Protein AF-K1SQ66-F1 (afdb_monomer_lite)

pLDDT: mean 78.45, std 10.79, range [49.34, 91.94]

Structure (mmCIF, N/CA/C/O backbone):
data_AF-K1SQ66-F1
#
_entry.id   AF-K1SQ66-F1
#
loop_
_atom_site.group_PDB
_atom_site.id
_atom_site.type_symbol
_atom_site.label_atom_id
_atom_site.label_alt_id
_atom_site.label_comp_id
_atom_site.label_asym_id
_atom_site.label_entity_id
_atom_site.label_seq_id
_atom_site.pdbx_PDB_ins_code
_atom_site.Cartn_x
_atom_site.Cartn_y
_atom_site.Cartn_z
_atom_site.occupancy
_atom_site.B_iso_or_equiv
_atom_site.auth_seq_id
_atom_site.auth_comp_id
_atom_site.auth_asym_id
_atom_site.auth_atom_id
_atom_site.pdbx_PDB_model_num
ATOM 1 N N . MET A 1 1 ? -2.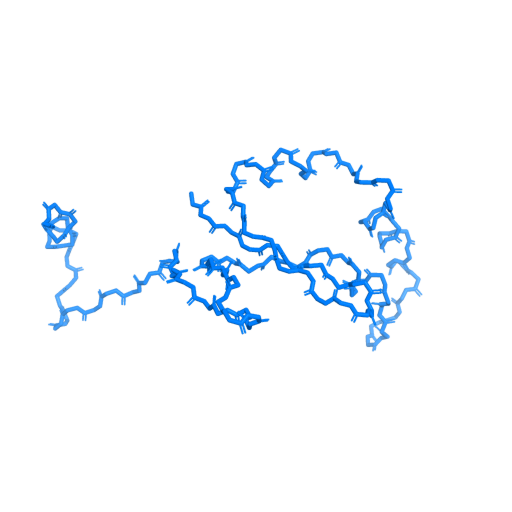032 6.589 12.355 1.00 80.00 1 MET A N 1
ATOM 2 C CA . MET A 1 1 ? -3.057 6.050 11.418 1.00 80.00 1 MET A CA 1
ATOM 3 C C . MET A 1 1 ? -2.627 4.675 10.912 1.00 80.00 1 MET A C 1
ATOM 5 O O . MET A 1 1 ? -1.429 4.460 10.740 1.00 80.00 1 MET A O 1
ATOM 9 N N . ARG A 1 2 ? -3.565 3.741 10.691 1.00 83.75 2 ARG A N 1
ATOM 10 C CA . ARG A 1 2 ? -3.271 2.442 10.056 1.00 83.75 2 ARG A CA 1
ATOM 11 C C . ARG A 1 2 ? -3.541 2.505 8.552 1.00 83.75 2 ARG A C 1
ATOM 13 O O . ARG A 1 2 ? -4.509 3.123 8.119 1.00 83.75 2 ARG A O 1
ATOM 20 N N . ILE A 1 3 ? -2.678 1.864 7.775 1.00 86.19 3 ILE A N 1
ATOM 21 C CA . ILE A 1 3 ? -2.768 1.750 6.319 1.00 86.19 3 ILE A CA 1
ATOM 22 C C . ILE A 1 3 ? -2.570 0.290 5.928 1.00 86.19 3 ILE A C 1
ATOM 24 O O . ILE A 1 3 ? -1.786 -0.420 6.563 1.00 86.19 3 ILE A O 1
ATOM 28 N N . THR A 1 4 ? -3.271 -0.170 4.896 1.00 87.75 4 THR A N 1
ATOM 29 C CA . THR A 1 4 ? -3.090 -1.530 4.388 1.00 87.75 4 THR A CA 1
ATOM 30 C C . THR A 1 4 ? -2.282 -1.505 3.106 1.00 87.75 4 THR A C 1
ATOM 32 O O . THR A 1 4 ? -2.649 -0.867 2.127 1.00 87.75 4 THR A O 1
ATOM 35 N N . GLN A 1 5 ? -1.167 -2.225 3.116 1.00 87.31 5 GLN A N 1
ATOM 36 C CA . GLN A 1 5 ? -0.377 -2.506 1.932 1.00 87.31 5 GLN A CA 1
ATOM 37 C C . GLN A 1 5 ? -0.866 -3.815 1.309 1.00 87.31 5 GLN A C 1
ATOM 39 O O . GLN A 1 5 ? -0.895 -4.848 1.980 1.00 87.31 5 GLN A O 1
ATOM 44 N N . ILE A 1 6 ? -1.211 -3.775 0.026 1.00 86.44 6 ILE A N 1
ATOM 45 C CA . ILE A 1 6 ? -1.487 -4.949 -0.798 1.00 86.44 6 ILE A CA 1
ATOM 46 C C . ILE A 1 6 ? -0.240 -5.257 -1.618 1.00 86.44 6 ILE A C 1
ATOM 48 O O . ILE A 1 6 ? 0.298 -4.379 -2.298 1.00 86.44 6 ILE A O 1
ATOM 52 N N . ARG A 1 7 ? 0.206 -6.507 -1.574 1.00 80.19 7 ARG A N 1
ATOM 53 C CA . ARG A 1 7 ? 1.217 -7.032 -2.493 1.00 80.19 7 ARG A CA 1
ATOM 54 C C . ARG A 1 7 ? 0.584 -8.127 -3.327 1.00 80.19 7 ARG A C 1
ATOM 56 O O . ARG A 1 7 ? -0.011 -9.042 -2.762 1.00 80.19 7 ARG A O 1
ATOM 63 N N . ASP A 1 8 ? 0.737 -8.001 -4.634 1.00 74.81 8 ASP A N 1
ATOM 64 C CA . ASP A 1 8 ? 0.298 -8.987 -5.609 1.00 74.81 8 ASP A CA 1
ATOM 65 C C . ASP A 1 8 ? 1.549 -9.607 -6.239 1.00 74.81 8 ASP A C 1
ATOM 67 O O . ASP A 1 8 ? 2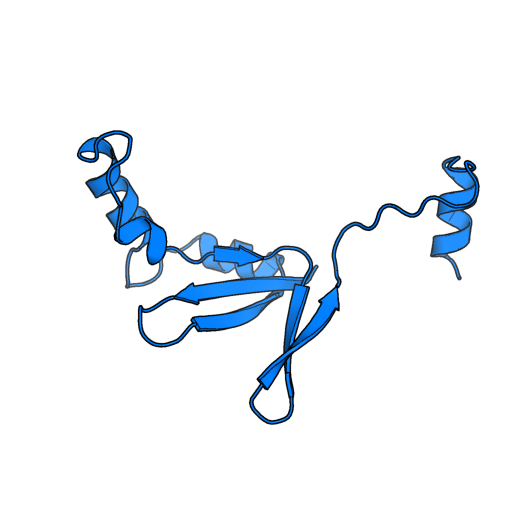.318 -8.931 -6.925 1.00 74.81 8 ASP A O 1
ATOM 71 N N . ASP A 1 9 ? 1.809 -10.873 -5.920 1.00 67.94 9 ASP A N 1
ATOM 72 C CA . ASP A 1 9 ? 2.901 -11.657 -6.507 1.00 67.94 9 ASP A CA 1
ATOM 73 C C . ASP A 1 9 ? 2.430 -12.509 -7.706 1.00 67.94 9 ASP A C 1
ATOM 75 O O . ASP A 1 9 ? 3.182 -13.343 -8.215 1.00 67.94 9 ASP A O 1
ATOM 79 N N . GLY A 1 10 ? 1.192 -12.297 -8.175 1.00 64.50 10 GLY A N 1
ATOM 80 C CA . GLY A 1 10 ? 0.558 -13.051 -9.254 1.00 64.50 10 GLY A CA 1
ATOM 81 C C . GLY A 1 10 ? -0.050 -14.389 -8.820 1.00 64.50 10 GLY A C 1
ATOM 82 O O . GLY A 1 10 ? -0.676 -15.057 -9.643 1.00 64.50 10 GLY A O 1
ATOM 83 N N . ARG A 1 11 ? 0.110 -14.803 -7.553 1.00 63.44 11 ARG A N 1
ATOM 84 C CA . ARG A 1 11 ? -0.475 -16.042 -7.002 1.00 63.44 11 ARG A CA 1
ATOM 85 C C . ARG A 1 11 ? -1.280 -15.809 -5.726 1.00 63.44 11 ARG A C 1
ATOM 87 O O . ARG A 1 11 ? -2.293 -16.474 -5.522 1.00 63.44 11 ARG A O 1
ATOM 94 N N . VAL A 1 12 ? -0.836 -14.899 -4.864 1.00 61.47 12 VAL A N 1
ATOM 95 C CA . VAL A 1 12 ? -1.422 -14.618 -3.553 1.00 61.47 12 VAL A CA 1
ATOM 96 C C . VAL A 1 12 ? -1.429 -13.113 -3.295 1.00 61.47 12 VAL A C 1
ATOM 98 O O . VAL A 1 12 ? -0.392 -12.468 -3.155 1.00 61.47 12 VAL A O 1
ATOM 101 N N . ASN A 1 13 ? -2.628 -12.559 -3.117 1.00 70.62 13 ASN A N 1
ATOM 102 C CA . ASN A 1 13 ? -2.784 -11.197 -2.619 1.00 70.62 13 ASN A CA 1
ATOM 103 C C . ASN A 1 13 ? -2.504 -11.161 -1.117 1.00 70.62 13 ASN A C 1
ATOM 105 O O . ASN A 1 13 ? -3.321 -11.592 -0.301 1.00 70.62 13 ASN A O 1
ATOM 109 N N . THR A 1 14 ? -1.339 -10.636 -0.744 1.00 78.00 14 THR A N 1
ATOM 110 C CA . THR A 1 14 ? -0.976 -10.455 0.661 1.00 78.00 14 THR A CA 1
ATOM 111 C C . THR A 1 14 ? -1.413 -9.071 1.122 1.00 78.00 14 THR A C 1
ATOM 113 O O . THR A 1 14 ? -0.923 -8.057 0.625 1.00 78.00 14 THR A O 1
ATOM 116 N N . LEU A 1 15 ? -2.318 -9.031 2.099 1.00 85.44 15 LEU A N 1
ATOM 117 C CA . LEU A 1 15 ? -2.752 -7.805 2.766 1.00 85.44 15 LEU A CA 1
ATOM 118 C C . LEU A 1 15 ? -2.000 -7.657 4.088 1.00 85.44 15 LEU A C 1
ATOM 120 O O . LEU A 1 15 ? -2.059 -8.538 4.947 1.00 85.44 15 LEU A O 1
ATOM 124 N N . ARG A 1 16 ? -1.299 -6.537 4.260 1.00 85.25 16 ARG A N 1
ATOM 125 C CA . ARG A 1 16 ? -0.563 -6.220 5.486 1.00 85.25 16 ARG A CA 1
ATOM 126 C C . ARG A 1 16 ? -0.986 -4.857 6.013 1.00 85.25 16 ARG A C 1
ATOM 128 O O . ARG A 1 16 ? -0.674 -3.837 5.404 1.00 85.25 16 ARG A O 1
ATOM 135 N N . THR A 1 17 ? -1.646 -4.835 7.166 1.00 87.19 17 THR A N 1
ATOM 136 C CA . THR A 1 17 ? -1.960 -3.589 7.874 1.00 87.19 17 THR A CA 1
ATOM 137 C C . THR A 1 17 ? -0.765 -3.148 8.720 1.00 87.19 17 THR A C 1
ATOM 139 O O . THR A 1 17 ? -0.198 -3.934 9.478 1.00 87.19 17 THR A O 1
ATOM 142 N N . LEU A 1 18 ? -0.360 -1.888 8.567 1.00 88.25 18 LEU A N 1
ATOM 143 C CA . LEU A 1 18 ? 0.802 -1.277 9.212 1.00 88.25 18 LEU A CA 1
ATOM 144 C C . LEU A 1 18 ? 0.440 0.107 9.754 1.00 88.25 18 LEU A C 1
ATOM 146 O O . LEU A 1 18 ? -0.528 0.728 9.314 1.00 88.25 18 LEU A O 1
ATOM 150 N N . LYS A 1 19 ? 1.250 0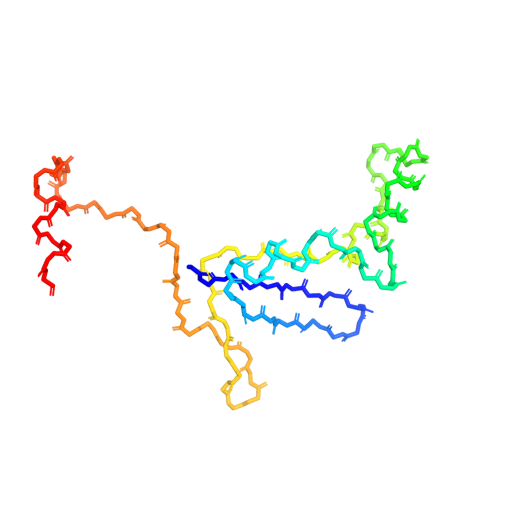.621 10.682 1.00 88.44 19 LYS A N 1
ATOM 151 C CA . LYS A 1 19 ? 1.232 2.051 11.008 1.00 88.44 19 LYS A CA 1
ATOM 152 C C . LYS A 1 19 ? 1.836 2.849 9.847 1.00 88.44 19 LYS A C 1
ATOM 154 O O . LYS A 1 19 ? 2.815 2.406 9.245 1.00 88.44 19 LYS A O 1
ATOM 159 N N . ILE A 1 20 ? 1.272 4.016 9.538 1.00 86.75 20 ILE A N 1
ATOM 160 C CA . ILE A 1 20 ? 1.743 4.856 8.425 1.00 86.75 20 ILE A CA 1
ATOM 161 C C . ILE A 1 20 ? 3.208 5.276 8.599 1.00 86.75 20 ILE A C 1
ATOM 163 O O . ILE A 1 20 ? 3.968 5.260 7.639 1.00 86.75 20 ILE A O 1
ATOM 167 N N . GLU A 1 21 ? 3.640 5.541 9.830 1.00 89.75 21 GLU A N 1
ATOM 168 C CA . GLU A 1 21 ? 5.012 5.942 10.145 1.00 89.75 21 GLU A CA 1
ATOM 169 C C . GLU A 1 21 ? 6.002 4.812 9.813 1.00 89.75 21 GLU A C 1
ATOM 171 O O . GLU A 1 21 ? 7.071 5.046 9.254 1.00 89.75 21 GLU A O 1
ATOM 176 N N . GLN A 1 22 ? 5.607 3.561 10.074 1.00 89.75 22 GLN A N 1
ATOM 177 C CA . GLN A 1 22 ? 6.402 2.384 9.715 1.00 89.75 22 GLN A CA 1
ATOM 178 C C . GLN A 1 22 ? 6.472 2.178 8.200 1.00 8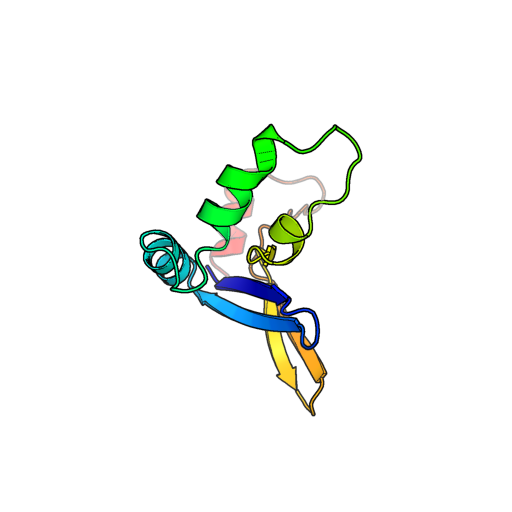9.75 22 GLN A C 1
ATOM 180 O O . GLN A 1 22 ? 7.507 1.748 7.694 1.00 89.75 22 GLN A O 1
ATOM 185 N N . LEU A 1 23 ? 5.384 2.464 7.478 1.00 88.38 23 LEU A N 1
ATOM 186 C CA . LEU A 1 23 ? 5.376 2.397 6.019 1.00 88.38 23 LEU A CA 1
ATOM 187 C C . LEU A 1 23 ? 6.333 3.436 5.425 1.00 88.38 23 LEU A C 1
ATOM 189 O O . LEU A 1 23 ? 7.129 3.086 4.561 1.00 88.38 23 LEU A O 1
ATOM 193 N N . VAL A 1 24 ? 6.286 4.680 5.908 1.00 89.44 24 VAL A N 1
ATOM 194 C CA . VAL A 1 24 ? 7.173 5.756 5.439 1.00 89.44 24 VAL A CA 1
ATOM 195 C C . VAL A 1 24 ? 8.638 5.380 5.642 1.00 89.44 24 VAL A C 1
ATOM 197 O O . VAL A 1 24 ? 9.436 5.551 4.725 1.00 89.44 24 VAL A O 1
ATOM 200 N N . GLU A 1 25 ? 8.992 4.800 6.791 1.00 91.94 25 GLU A N 1
ATOM 201 C CA . GLU A 1 25 ? 10.360 4.329 7.032 1.00 91.94 25 GLU A CA 1
ATOM 202 C C . GLU A 1 25 ? 10.765 3.212 6.059 1.00 91.94 25 GLU A C 1
ATOM 204 O O . GLU A 1 25 ? 11.843 3.255 5.472 1.00 91.94 25 GLU A O 1
ATOM 209 N N . GLN A 1 26 ? 9.875 2.243 5.815 1.00 86.56 26 GLN A N 1
ATOM 210 C CA . GLN A 1 26 ? 10.115 1.168 4.846 1.00 86.56 26 GLN A CA 1
ATOM 211 C C . GLN A 1 26 ? 10.233 1.676 3.406 1.00 86.56 26 GLN A C 1
ATOM 213 O O . GLN A 1 26 ? 10.916 1.048 2.607 1.00 86.56 26 GLN A O 1
ATOM 218 N N . MET A 1 27 ? 9.584 2.790 3.059 1.00 86.44 27 MET A N 1
ATOM 219 C CA . MET A 1 27 ? 9.652 3.380 1.720 1.00 86.44 27 MET A CA 1
ATOM 220 C C . MET A 1 27 ? 10.968 4.117 1.445 1.00 86.44 27 MET A C 1
ATOM 222 O O . MET A 1 27 ? 11.267 4.382 0.282 1.00 86.44 27 MET A O 1
ATOM 226 N N . LYS A 1 28 ? 11.767 4.436 2.473 1.00 89.25 28 LYS A N 1
ATOM 227 C CA . LYS A 1 28 ? 13.072 5.094 2.292 1.00 89.25 28 LYS A CA 1
ATOM 228 C C . LYS A 1 28 ? 14.104 4.192 1.624 1.00 89.25 28 LYS A C 1
ATOM 230 O O . LYS A 1 28 ? 15.002 4.691 0.955 1.00 89.25 28 LYS A O 1
ATOM 235 N N . VAL A 1 29 ? 13.994 2.882 1.832 1.00 87.50 29 VAL A N 1
ATOM 236 C CA . VAL A 1 29 ? 14.937 1.896 1.304 1.00 87.50 29 VAL A CA 1
ATOM 237 C C . VAL A 1 29 ? 14.189 0.943 0.399 1.00 87.50 29 VAL A C 1
ATOM 239 O O . VAL A 1 29 ? 13.191 0.337 0.784 1.00 87.50 29 VAL A O 1
ATOM 242 N N . GLU A 1 30 ? 14.685 0.784 -0.820 1.00 83.44 30 GLU A N 1
ATOM 243 C CA . GLU A 1 30 ? 14.065 -0.138 -1.750 1.00 83.44 30 GLU A CA 1
ATOM 244 C C . GLU A 1 30 ? 14.301 -1.593 -1.321 1.00 83.44 30 GLU A C 1
ATOM 246 O O . GLU A 1 30 ? 15.379 -1.987 -0.873 1.00 83.44 30 GLU A O 1
ATOM 251 N N . T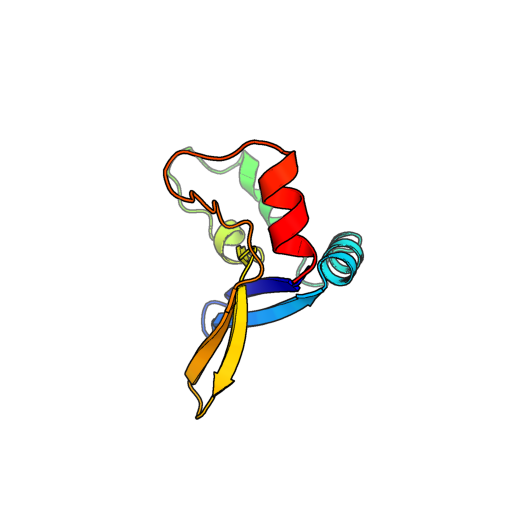HR A 1 31 ? 13.267 -2.421 -1.451 1.00 83.88 31 THR A N 1
ATOM 252 C CA . THR A 1 31 ? 13.398 -3.859 -1.198 1.00 83.88 31 THR A CA 1
ATOM 253 C C . THR A 1 31 ? 14.326 -4.511 -2.227 1.00 83.88 31 THR A C 1
ATOM 255 O O . THR A 1 31 ? 14.449 -4.018 -3.345 1.00 83.88 31 THR A O 1
ATOM 258 N N . LYS A 1 32 ? 14.884 -5.687 -1.908 1.00 84.19 32 LYS A N 1
ATOM 259 C CA . LYS A 1 32 ? 15.736 -6.467 -2.832 1.00 84.19 32 LYS A CA 1
ATOM 260 C C . LYS A 1 32 ? 15.123 -6.710 -4.218 1.00 84.19 32 LYS A C 1
ATOM 262 O O . LYS A 1 32 ? 15.860 -6.912 -5.169 1.00 84.19 32 LYS A O 1
ATOM 267 N N . ALA A 1 33 ? 13.794 -6.715 -4.324 1.00 82.31 33 ALA A N 1
ATOM 268 C CA . ALA A 1 33 ? 13.089 -6.918 -5.586 1.00 82.31 33 ALA A CA 1
ATOM 269 C C . ALA A 1 33 ? 13.077 -5.680 -6.506 1.00 82.31 33 ALA A C 1
ATOM 271 O O . ALA A 1 33 ? 12.612 -5.795 -7.632 1.00 82.31 33 ALA A O 1
ATOM 272 N N . GLN A 1 34 ? 13.540 -4.516 -6.027 1.00 86.56 34 GLN A N 1
ATOM 273 C CA . GLN A 1 34 ? 13.715 -3.278 -6.801 1.00 86.56 34 GLN A CA 1
ATOM 274 C C . GLN A 1 34 ? 12.528 -2.911 -7.708 1.00 86.56 34 GLN A C 1
ATOM 276 O O . GLN A 1 34 ? 12.679 -2.513 -8.862 1.00 86.56 34 GLN A O 1
ATOM 281 N N . LEU A 1 35 ? 11.314 -3.087 -7.179 1.00 84.81 35 LEU A N 1
ATOM 282 C CA . LEU A 1 35 ? 10.077 -3.015 -7.957 1.00 84.81 35 LEU A CA 1
ATOM 283 C C . LEU A 1 35 ? 9.815 -1.617 -8.530 1.00 84.81 35 LEU A C 1
ATOM 285 O O . LEU A 1 35 ? 9.255 -1.499 -9.616 1.00 84.81 35 LEU A O 1
ATOM 289 N N . VAL A 1 36 ? 10.202 -0.561 -7.810 1.00 87.56 36 VAL A N 1
ATOM 290 C CA . VAL A 1 36 ? 9.947 0.825 -8.225 1.00 87.56 36 VAL A CA 1
ATOM 291 C C . VAL A 1 36 ? 11.012 1.278 -9.214 1.00 87.56 36 VAL A C 1
ATOM 293 O O . VAL A 1 36 ? 10.672 1.891 -10.225 1.00 87.56 36 VAL A O 1
ATOM 296 N N . SER A 1 37 ? 12.279 0.955 -8.955 1.00 89.75 37 SER A N 1
ATOM 297 C CA . SER A 1 37 ? 13.383 1.242 -9.873 1.00 89.75 37 SER A CA 1
ATOM 298 C C . SER A 1 37 ? 13.195 0.511 -11.201 1.00 89.75 37 SER A C 1
ATOM 300 O O . SER A 1 37 ? 13.170 1.163 -12.241 1.00 89.75 37 SER A O 1
ATOM 302 N N . GLY A 1 38 ? 12.903 -0.793 -11.173 1.00 88.56 38 GLY A N 1
ATOM 303 C CA . GLY A 1 38 ? 12.626 -1.562 -12.390 1.00 88.56 38 GLY A CA 1
ATOM 304 C C . GLY A 1 38 ? 11.422 -1.028 -13.173 1.00 88.56 38 GLY A C 1
ATOM 305 O O . GLY A 1 38 ? 11.473 -0.916 -14.394 1.00 88.56 38 GLY A O 1
ATOM 306 N N . MET A 1 39 ? 10.350 -0.603 -12.491 1.00 88.56 39 MET A N 1
ATOM 307 C CA . MET A 1 39 ? 9.221 0.051 -13.164 1.00 88.56 39 MET A CA 1
ATOM 308 C C . MET A 1 39 ? 9.643 1.359 -13.849 1.00 88.56 39 MET A C 1
ATOM 310 O O . MET A 1 39 ? 9.235 1.605 -14.982 1.00 88.56 39 MET A O 1
ATOM 314 N N . ARG A 1 40 ? 10.441 2.202 -13.178 1.00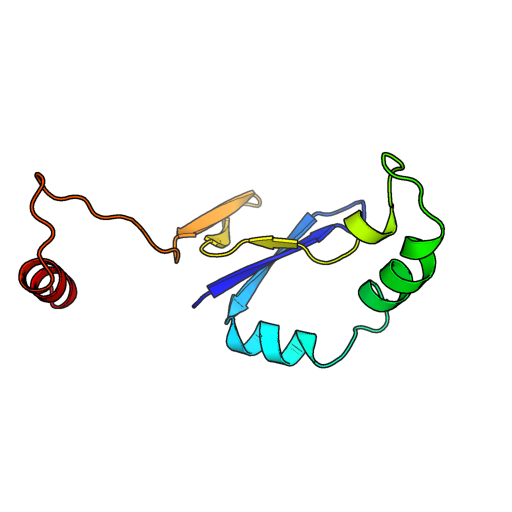 89.88 40 ARG A N 1
ATOM 315 C CA . ARG A 1 40 ? 10.915 3.484 -13.727 1.00 89.88 40 ARG A CA 1
ATOM 316 C C . ARG A 1 40 ? 11.834 3.308 -14.929 1.00 89.88 40 ARG A C 1
ATOM 318 O O . ARG A 1 40 ? 11.780 4.141 -15.822 1.00 89.88 40 ARG A O 1
ATOM 325 N N . GLU A 1 41 ? 12.645 2.258 -14.953 1.00 90.44 41 GLU A N 1
ATOM 326 C CA . GLU A 1 41 ? 13.523 1.949 -16.085 1.00 90.44 41 GLU A CA 1
ATOM 327 C C . GLU A 1 41 ? 12.734 1.560 -17.336 1.00 90.44 41 GLU A C 1
ATOM 329 O O . GLU A 1 41 ? 13.097 1.961 -18.437 1.00 90.44 41 GLU A O 1
ATOM 334 N N . VAL A 1 42 ? 11.642 0.807 -17.174 1.00 89.06 42 VAL A N 1
ATOM 335 C CA . VAL A 1 42 ? 10.834 0.329 -18.306 1.00 89.06 42 VAL A CA 1
ATOM 336 C C . VAL A 1 42 ? 9.832 1.386 -18.783 1.00 89.06 42 VAL A C 1
ATOM 338 O O . VAL A 1 42 ? 9.505 1.430 -19.965 1.00 89.06 42 VAL A O 1
ATOM 341 N N . LEU A 1 43 ? 9.368 2.271 -17.892 1.00 87.44 43 LEU A N 1
ATOM 342 C CA . LEU A 1 43 ? 8.323 3.263 -18.176 1.00 87.44 43 LEU A CA 1
ATOM 343 C C . LEU A 1 43 ? 8.550 4.117 -19.446 1.00 87.44 43 LEU A C 1
ATOM 345 O O . LEU A 1 43 ? 7.575 4.311 -20.170 1.00 87.44 43 LEU A O 1
ATOM 349 N N . PRO A 1 44 ? 9.768 4.601 -19.773 1.00 90.69 44 PRO A N 1
ATOM 350 C CA . PRO A 1 44 ? 10.010 5.397 -20.980 1.00 90.69 44 PRO A CA 1
ATOM 351 C C . PRO A 1 44 ? 9.768 4.644 -22.294 1.00 90.69 44 PRO A C 1
ATOM 353 O O . PRO A 1 44 ? 9.591 5.278 -23.330 1.00 90.69 44 PRO A O 1
ATOM 356 N N . TYR A 1 45 ? 9.777 3.309 -22.262 1.00 89.31 45 TYR A N 1
ATOM 357 C CA . TYR A 1 45 ? 9.637 2.452 -23.442 1.00 89.31 45 TYR A CA 1
ATOM 358 C C . TYR A 1 45 ? 8.203 1.946 -23.655 1.00 89.31 45 TYR A C 1
ATOM 360 O O . TYR A 1 45 ? 7.966 1.154 -24.564 1.00 89.31 45 TYR A O 1
ATOM 368 N N . ILE A 1 46 ? 7.255 2.366 -22.814 1.00 87.38 46 ILE A N 1
ATOM 369 C CA . ILE A 1 46 ? 5.862 1.908 -22.844 1.00 87.38 46 ILE A CA 1
ATOM 370 C C . ILE A 1 46 ? 4.995 2.952 -23.538 1.00 87.38 46 ILE A C 1
ATOM 372 O O . ILE A 1 46 ? 5.005 4.126 -23.159 1.00 87.38 46 ILE A O 1
ATOM 376 N N . PHE A 1 47 ? 4.205 2.526 -24.525 1.00 88.38 47 PHE A N 1
ATOM 377 C CA . PHE A 1 47 ? 3.269 3.424 -25.186 1.00 88.38 47 PHE A CA 1
ATOM 378 C C . PHE A 1 47 ? 2.001 3.641 -24.349 1.00 88.38 47 PHE A C 1
ATOM 380 O O . PHE A 1 47 ? 1.584 2.767 -23.581 1.00 88.38 47 PHE A O 1
ATOM 387 N N . PRO A 1 48 ? 1.337 4.801 -24.492 1.00 86.62 48 PRO A N 1
ATOM 388 C CA . PRO A 1 48 ? 0.035 5.020 -23.878 1.00 86.62 48 PRO A CA 1
ATOM 389 C C . PRO A 1 48 ? -0.959 3.917 -24.270 1.00 86.62 48 PRO A C 1
ATOM 391 O O . PRO A 1 48 ? -1.213 3.693 -25.450 1.00 86.62 48 PRO A O 1
ATOM 394 N N . GLY A 1 49 ? -1.539 3.248 -23.272 1.00 84.06 49 GLY A N 1
ATOM 395 C CA . GLY A 1 49 ? -2.495 2.150 -23.466 1.00 84.06 49 GLY A CA 1
ATOM 396 C C . GLY A 1 49 ? -1.889 0.748 -23.362 1.00 84.06 49 GLY A C 1
ATOM 397 O O . GLY A 1 49 ? -2.638 -0.208 -23.150 1.00 84.06 49 GLY A O 1
ATOM 398 N N . ASP A 1 50 ? -0.562 0.618 -23.414 1.00 86.12 50 ASP A N 1
ATOM 399 C CA . ASP A 1 50 ? 0.103 -0.664 -23.199 1.00 86.12 50 ASP A CA 1
ATOM 400 C C . ASP A 1 50 ? 0.036 -1.085 -21.725 1.00 86.12 50 ASP A C 1
ATOM 402 O O . ASP A 1 50 ? 0.119 -0.276 -20.793 1.00 86.12 50 ASP A O 1
ATOM 406 N N . LYS A 1 51 ? -0.107 -2.394 -21.496 1.00 80.69 51 LYS A N 1
ATOM 407 C CA . LYS A 1 51 ? -0.067 -2.956 -20.143 1.00 80.69 51 LYS A CA 1
ATOM 408 C C . LYS A 1 51 ? 1.368 -2.944 -19.619 1.00 80.69 51 LYS A C 1
ATOM 410 O O . LYS A 1 51 ? 2.276 -3.444 -20.273 1.00 80.69 51 LYS A O 1
ATOM 415 N N . ASN A 1 52 ? 1.549 -2.435 -18.401 1.00 80.25 52 ASN A N 1
ATOM 416 C CA . ASN A 1 52 ? 2.816 -2.506 -17.678 1.00 80.25 52 ASN A CA 1
ATOM 417 C C . ASN A 1 52 ? 2.738 -3.557 -16.558 1.00 80.25 52 ASN A C 1
ATOM 419 O O . ASN A 1 52 ? 2.106 -3.331 -15.521 1.00 80.25 52 ASN A O 1
ATOM 423 N N . ASP A 1 53 ? 3.427 -4.681 -16.742 1.00 79.56 53 ASP A N 1
ATOM 424 C CA . ASP A 1 53 ? 3.473 -5.769 -15.757 1.00 79.56 53 ASP A CA 1
ATOM 425 C C . ASP A 1 53 ? 4.220 -5.385 -14.467 1.00 79.56 53 ASP A C 1
ATOM 427 O O . ASP A 1 53 ? 3.959 -5.947 -13.402 1.00 79.56 53 ASP A O 1
ATOM 431 N N . TYR A 1 54 ? 5.130 -4.407 -14.523 1.00 79.88 54 TYR A N 1
ATOM 432 C CA . TYR A 1 54 ? 5.846 -3.908 -13.347 1.00 79.88 54 TYR A CA 1
ATOM 433 C C . TYR A 1 54 ? 4.941 -3.068 -12.449 1.00 79.88 54 TYR A C 1
ATOM 435 O O . TYR A 1 54 ? 5.035 -3.182 -11.229 1.00 79.88 54 TYR A O 1
ATOM 443 N N . VAL A 1 55 ? 4.009 -2.300 -13.024 1.00 79.31 55 VAL A N 1
ATOM 444 C CA . VAL A 1 55 ? 3.023 -1.518 -12.253 1.00 79.31 55 VAL A CA 1
ATOM 445 C C . VAL A 1 55 ? 2.160 -2.428 -11.382 1.00 79.31 55 VAL A C 1
ATOM 447 O O . VAL A 1 55 ? 1.849 -2.072 -10.247 1.00 79.31 55 VAL A O 1
ATOM 450 N N . GLN A 1 56 ? 1.807 -3.622 -11.868 1.00 78.00 56 GLN A N 1
ATOM 451 C CA . GLN A 1 56 ? 1.008 -4.567 -11.081 1.00 78.00 56 GLN A CA 1
ATOM 452 C C . GLN A 1 56 ? 1.756 -5.109 -9.859 1.00 78.00 56 GLN A C 1
ATOM 454 O O . GLN A 1 56 ? 1.123 -5.406 -8.848 1.00 78.00 56 GLN A O 1
ATOM 459 N N . LYS A 1 57 ? 3.089 -5.192 -9.936 1.00 81.00 57 LYS A N 1
ATOM 460 C CA . LYS A 1 57 ? 3.947 -5.710 -8.862 1.00 81.00 57 LYS A CA 1
ATOM 461 C C . LYS A 1 57 ? 4.251 -4.667 -7.788 1.00 81.00 57 LYS A C 1
ATOM 463 O O . LYS A 1 57 ? 4.588 -5.039 -6.664 1.00 81.00 57 LYS A O 1
ATOM 468 N N . VAL A 1 58 ? 4.156 -3.372 -8.104 1.00 84.69 58 VAL A N 1
ATOM 469 C CA . VAL A 1 58 ? 4.373 -2.308 -7.114 1.00 84.69 58 VAL A CA 1
ATOM 470 C C . VAL A 1 58 ? 3.324 -2.426 -5.998 1.00 84.69 58 VAL A C 1
ATOM 472 O O . VAL A 1 58 ? 2.136 -2.582 -6.290 1.00 84.69 58 VAL A O 1
ATOM 475 N N . PRO A 1 59 ? 3.723 -2.345 -4.711 1.00 83.81 59 PRO A N 1
ATOM 476 C CA . PRO A 1 59 ? 2.775 -2.432 -3.609 1.00 83.81 59 PRO A CA 1
ATOM 477 C C . PRO A 1 59 ? 1.678 -1.367 -3.707 1.00 83.81 59 PRO A C 1
ATOM 479 O O . PRO A 1 59 ? 1.966 -0.174 -3.805 1.00 83.81 59 PRO A O 1
ATOM 482 N N . LYS A 1 60 ? 0.418 -1.797 -3.623 1.00 87.56 60 LYS A N 1
ATOM 483 C CA . LYS A 1 60 ? -0.756 -0.914 -3.641 1.00 87.56 60 LYS A CA 1
ATOM 484 C C . LYS A 1 60 ? -1.089 -0.518 -2.205 1.00 87.56 60 LYS A C 1
ATOM 486 O O . LYS A 1 60 ? -0.979 -1.337 -1.292 1.00 87.56 60 LYS A O 1
ATOM 491 N N . LEU A 1 61 ? -1.483 0.730 -1.985 1.00 87.19 61 LEU A N 1
ATOM 492 C CA . LEU A 1 61 ? -1.829 1.233 -0.658 1.00 87.19 61 LEU A CA 1
ATOM 493 C C . LEU A 1 61 ? -3.330 1.495 -0.581 1.00 87.19 61 LEU A C 1
ATOM 495 O O . LEU A 1 61 ? -3.870 2.266 -1.368 1.00 87.19 61 LEU A O 1
ATOM 499 N N . LEU A 1 62 ? -3.987 0.862 0.386 1.00 85.38 62 LEU A N 1
ATOM 500 C CA . LEU A 1 62 ? -5.356 1.156 0.779 1.00 85.38 62 LEU A CA 1
ATOM 501 C C . LEU A 1 62 ? -5.316 2.039 2.027 1.00 85.38 62 LEU A C 1
ATOM 503 O O . LEU A 1 62 ? -5.010 1.534 3.119 1.00 85.38 62 LEU A O 1
ATOM 507 N N . PRO A 1 63 ? -5.587 3.350 1.896 1.00 76.75 63 PRO A N 1
ATOM 508 C CA . PRO A 1 63 ? -5.752 4.198 3.062 1.00 76.75 63 PRO A CA 1
ATOM 509 C C . PRO A 1 63 ? -6.953 3.706 3.871 1.00 76.75 63 PRO A C 1
ATOM 511 O O . PRO A 1 63 ? -7.851 3.057 3.337 1.00 76.75 63 PRO A O 1
ATOM 514 N N . ALA A 1 64 ? -6.980 4.053 5.156 1.00 74.88 64 ALA A N 1
ATOM 515 C CA . ALA A 1 64 ? -8.205 4.013 5.943 1.00 74.88 64 ALA A CA 1
ATOM 516 C C . ALA A 1 64 ? -8.830 2.635 6.224 1.00 74.88 64 ALA A C 1
ATOM 518 O O . ALA A 1 64 ? -9.908 2.597 6.797 1.00 74.88 64 ALA A O 1
ATOM 519 N N . ALA A 1 65 ? -8.198 1.509 5.901 1.00 78.81 65 ALA A N 1
ATOM 520 C CA . ALA A 1 65 ? -8.768 0.190 6.179 1.00 78.81 65 ALA A CA 1
ATOM 521 C C . ALA A 1 65 ? -7.754 -0.708 6.886 1.00 78.81 65 ALA A C 1
ATOM 523 O O . ALA A 1 65 ? -6.610 -0.829 6.441 1.00 78.81 65 ALA A O 1
ATOM 524 N N . ALA A 1 66 ? -8.170 -1.347 7.977 1.00 81.25 66 ALA A N 1
ATOM 525 C CA . ALA A 1 66 ? -7.454 -2.441 8.619 1.00 81.25 66 ALA A CA 1
ATOM 526 C C . ALA A 1 66 ? -8.142 -3.762 8.268 1.00 81.25 66 ALA A C 1
ATOM 528 O O . ALA A 1 66 ? -9.355 -3.893 8.427 1.00 81.25 66 ALA A O 1
ATOM 529 N N . PHE A 1 67 ? -7.368 -4.741 7.801 1.00 82.38 67 PHE A N 1
ATOM 530 C CA . PHE A 1 67 ? -7.875 -6.070 7.478 1.00 82.38 67 PHE A CA 1
ATOM 531 C C . PHE A 1 67 ? -7.266 -7.093 8.422 1.00 82.38 67 PHE A C 1
ATOM 533 O O . PHE A 1 67 ? -6.057 -7.105 8.655 1.00 82.38 67 PHE A O 1
ATOM 540 N N . VAL A 1 68 ? -8.109 -7.986 8.922 1.00 81.06 68 VAL A N 1
ATOM 541 C CA . VAL A 1 68 ? -7.700 -9.088 9.790 1.00 81.06 68 VAL A CA 1
ATOM 542 C C . VAL A 1 68 ? -8.241 -10.395 9.238 1.00 81.06 68 VAL A C 1
ATOM 544 O O . VAL A 1 68 ? -9.262 -10.432 8.546 1.00 81.06 68 VAL A O 1
ATOM 547 N N . ARG A 1 69 ? -7.544 -11.489 9.541 1.00 82.19 69 ARG A N 1
ATOM 548 C CA . ARG A 1 69 ? -7.966 -12.821 9.122 1.00 82.19 69 ARG A CA 1
ATOM 549 C C . ARG A 1 69 ? -8.891 -13.414 10.181 1.00 82.19 69 ARG A C 1
ATOM 551 O O . ARG A 1 69 ? -8.431 -13.744 11.269 1.00 82.19 69 ARG A O 1
ATOM 558 N N . LYS A 1 70 ? -10.175 -13.571 9.857 1.00 84.00 70 LYS A N 1
ATOM 559 C CA . LYS A 1 70 ? -11.179 -14.245 10.699 1.00 84.00 70 LYS A CA 1
ATOM 560 C C . LYS A 1 70 ? -11.674 -15.486 9.959 1.00 84.00 70 LYS A C 1
ATOM 562 O O . LYS A 1 70 ? -12.084 -15.396 8.807 1.00 84.00 70 LYS A O 1
ATOM 567 N N . ASN A 1 71 ? -11.588 -16.658 10.591 1.00 82.12 71 ASN A N 1
ATOM 568 C CA . ASN A 1 71 ? -12.023 -17.941 10.010 1.00 82.12 71 ASN A CA 1
ATOM 569 C C . ASN A 1 71 ? -11.463 -18.218 8.601 1.00 82.12 71 ASN A C 1
ATOM 571 O O . ASN A 1 71 ? -12.157 -18.705 7.717 1.00 82.12 71 ASN A O 1
ATOM 575 N N . GLY A 1 72 ? -10.198 -17.858 8.367 1.00 80.38 72 GLY A N 1
ATOM 576 C CA . GLY A 1 72 ? -9.537 -18.066 7.078 1.00 80.38 72 GLY A CA 1
ATOM 577 C C . GLY A 1 72 ? -9.844 -17.013 6.007 1.00 80.38 72 GLY A C 1
ATOM 578 O O . GLY A 1 72 ? -9.079 -16.944 5.046 1.00 80.38 72 GLY A O 1
ATOM 579 N N . VAL A 1 73 ? -10.851 -16.156 6.208 1.00 81.62 73 VAL A N 1
ATOM 580 C CA . VAL A 1 73 ? -11.257 -15.077 5.294 1.00 81.62 73 VAL A CA 1
ATOM 581 C C . VAL A 1 73 ? -10.664 -13.743 5.758 1.00 81.62 73 VAL A C 1
ATOM 583 O O . VAL A 1 73 ? -10.622 -13.449 6.954 1.00 81.62 73 VAL A O 1
ATOM 586 N N . MET A 1 74 ? -10.175 -12.931 4.817 1.00 80.88 74 MET A N 1
ATOM 587 C CA . MET A 1 74 ? -9.763 -11.556 5.115 1.00 80.88 74 MET A CA 1
ATOM 588 C C . MET A 1 74 ? -11.001 -10.667 5.194 1.00 80.88 74 MET A C 1
ATOM 590 O O . MET A 1 74 ? -11.707 -10.492 4.205 1.00 80.88 74 MET A O 1
ATOM 594 N N . THR A 1 75 ? -11.254 -10.103 6.370 1.00 83.56 75 THR A N 1
ATOM 595 C CA . THR A 1 75 ? -12.391 -9.215 6.637 1.00 83.56 75 THR A CA 1
ATOM 596 C C . THR A 1 75 ? -11.884 -7.848 7.077 1.00 83.56 75 THR A C 1
ATOM 598 O O . THR A 1 75 ? -10.893 -7.772 7.809 1.00 83.56 75 THR A O 1
ATOM 601 N N . MET A 1 76 ? -12.552 -6.774 6.646 1.00 82.56 76 MET A N 1
ATOM 602 C CA . MET A 1 76 ? -12.272 -5.436 7.170 1.00 82.56 76 MET A CA 1
ATOM 603 C C . MET A 1 76 ? -12.674 -5.397 8.648 1.00 82.56 76 MET A C 1
ATOM 605 O O . MET A 1 76 ? -13.787 -5.788 8.991 1.00 82.56 76 MET A O 1
ATOM 609 N N . ASP A 1 77 ? -11.751 -4.978 9.507 1.00 82.31 77 ASP A N 1
ATOM 610 C CA . ASP A 1 77 ? -11.953 -4.899 10.957 1.00 82.31 77 ASP A CA 1
ATOM 611 C C . ASP A 1 77 ? -12.306 -3.476 11.379 1.00 82.31 77 ASP A C 1
ATOM 613 O O . ASP A 1 77 ? -13.311 -3.241 12.040 1.00 82.31 77 ASP A O 1
ATOM 617 N N . GLU A 1 78 ? -11.499 -2.514 10.928 1.00 78.31 78 GLU A N 1
ATOM 618 C CA . GLU A 1 78 ? -11.625 -1.106 11.290 1.00 78.31 78 GLU A CA 1
ATOM 619 C C . GLU A 1 78 ? -11.477 -0.230 10.045 1.00 78.31 78 GLU A C 1
ATOM 621 O O . GLU A 1 78 ? -10.539 -0.401 9.254 1.00 78.31 78 GLU A O 1
ATOM 626 N N . TYR A 1 79 ? -12.366 0.755 9.912 1.00 80.81 79 TYR A N 1
ATOM 627 C CA . TYR A 1 79 ? -12.193 1.864 8.982 1.00 80.81 79 TYR A CA 1
ATOM 628 C C . TYR A 1 79 ? -11.583 3.055 9.730 1.00 80.81 79 TYR A C 1
ATOM 630 O O . TYR A 1 79 ? -12.200 3.632 10.616 1.00 80.81 79 TYR A O 1
ATOM 638 N N . ASN A 1 80 ? -10.354 3.407 9.368 1.00 73.50 80 ASN A N 1
ATOM 639 C CA . ASN A 1 80 ? -9.542 4.470 9.961 1.00 73.50 80 ASN A CA 1
ATOM 640 C C . ASN A 1 80 ? -9.431 5.698 9.033 1.00 73.50 80 ASN A C 1
ATOM 642 O O . ASN A 1 80 ? -8.413 6.392 9.034 1.00 73.50 80 ASN A O 1
ATOM 646 N N . GLY A 1 81 ? -10.414 5.899 8.155 1.00 70.31 81 GLY A N 1
ATOM 647 C CA . GLY A 1 81 ? -10.425 6.997 7.189 1.00 70.31 81 GLY A CA 1
ATOM 648 C C . GLY A 1 81 ? -11.113 8.243 7.681 1.00 70.31 81 GLY A C 1
ATOM 649 O O . GLY A 1 81 ? -11.806 8.236 8.692 1.00 70.31 81 GLY A O 1
ATOM 650 N N . VAL A 1 82 ? -10.960 9.310 6.904 1.00 66.88 82 VAL A N 1
ATOM 651 C CA . VAL A 1 82 ? -11.763 10.514 7.089 1.00 66.88 82 VAL A CA 1
ATOM 652 C C . VAL A 1 82 ? -13.193 10.178 6.675 1.00 66.88 82 VAL A C 1
ATOM 654 O O . VAL A 1 82 ? -13.439 9.778 5.536 1.00 66.88 82 VAL A O 1
ATOM 657 N N . VAL A 1 83 ? -14.124 10.303 7.617 1.00 63.66 83 VAL A N 1
ATOM 658 C CA . VAL A 1 83 ? -15.563 10.240 7.359 1.00 63.66 83 VAL A CA 1
ATOM 659 C C . VAL A 1 83 ? -16.112 11.660 7.337 1.00 63.66 83 VAL A C 1
ATOM 661 O O . VAL A 1 83 ? -15.772 12.477 8.192 1.00 63.66 83 VAL A O 1
ATOM 664 N N . MET A 1 84 ? -16.949 11.969 6.350 1.00 61.88 84 MET A N 1
ATOM 665 C CA . MET A 1 84 ? -17.742 13.193 6.375 1.00 61.88 84 MET A CA 1
ATOM 666 C C . MET A 1 84 ? -18.963 12.932 7.255 1.00 61.88 84 MET A C 1
ATOM 668 O O . MET A 1 84 ? -19.851 12.174 6.871 1.00 61.88 84 MET A O 1
ATOM 672 N N . LEU A 1 85 ? -18.987 13.524 8.448 1.00 64.38 85 LEU A N 1
ATOM 673 C CA . LEU A 1 85 ? -20.160 13.512 9.317 1.00 64.38 85 LEU A CA 1
ATOM 674 C C . LEU A 1 85 ? -21.001 14.747 8.995 1.00 64.38 85 LEU A C 1
ATOM 676 O O . LEU A 1 85 ? -20.602 15.867 9.300 1.00 64.38 85 LEU A O 1
ATOM 680 N N . GLN A 1 86 ? -22.151 14.541 8.355 1.00 57.69 86 GLN A N 1
ATOM 681 C CA . GLN A 1 86 ? -23.152 15.585 8.150 1.00 57.69 86 GLN A CA 1
ATOM 682 C C . GLN A 1 86 ? -24.295 15.350 9.140 1.00 57.69 86 GLN A C 1
ATOM 684 O O . GLN A 1 86 ? -25.071 14.409 8.983 1.00 57.69 86 GLN A O 1
ATOM 689 N N . VAL A 1 87 ? -24.398 16.197 10.163 1.00 57.41 87 VAL A N 1
ATOM 690 C CA . VAL A 1 87 ? -25.503 16.172 11.130 1.00 57.41 87 VAL A CA 1
ATOM 691 C C . VAL A 1 87 ? -26.470 17.290 10.753 1.00 57.41 87 VAL A C 1
ATOM 693 O O . VAL A 1 87 ? -26.150 18.457 10.916 1.00 57.41 87 VAL A O 1
ATOM 696 N N . ASN A 1 88 ? -27.637 16.957 10.189 1.00 55.69 88 ASN A N 1
ATOM 697 C CA . ASN A 1 88 ? -28.763 17.887 9.978 1.00 55.69 88 ASN A CA 1
ATOM 698 C C . ASN A 1 88 ? -28.405 19.296 9.435 1.00 55.69 88 ASN A C 1
ATOM 700 O O . ASN A 1 88 ? -28.942 20.289 9.915 1.00 55.69 88 ASN A O 1
ATOM 704 N N . ASN A 1 89 ? -27.520 19.408 8.432 1.00 59.09 89 ASN A N 1
ATOM 705 C CA . ASN A 1 89 ? -27.054 20.697 7.875 1.00 59.09 89 ASN A CA 1
ATOM 706 C C . ASN A 1 89 ? -26.355 21.653 8.867 1.00 59.09 89 ASN A C 1
ATOM 708 O O . ASN A 1 89 ? -26.093 22.806 8.524 1.00 59.09 89 ASN A O 1
ATOM 712 N N . LEU A 1 90 ? -26.001 21.185 10.059 1.00 59.97 90 LEU A N 1
ATOM 713 C CA . LEU A 1 90 ? -25.215 21.919 11.036 1.00 59.97 90 LEU A CA 1
ATOM 714 C C . LEU A 1 90 ? -23.795 21.348 11.017 1.00 59.97 90 LEU A C 1
ATOM 716 O O . LEU A 1 90 ? -23.535 20.228 11.445 1.00 59.97 90 LEU A O 1
ATOM 720 N N . SER A 1 91 ? -22.856 22.096 10.447 1.00 55.31 91 SER A N 1
ATOM 721 C CA . SER A 1 91 ? -21.430 21.784 10.560 1.00 55.31 91 SER A CA 1
ATOM 722 C C . SER A 1 91 ? -20.653 23.078 10.754 1.00 55.31 91 SER A C 1
ATOM 724 O O . SER A 1 91 ? -19.892 23.516 9.891 1.00 55.31 91 SER A O 1
ATOM 726 N N . GLY A 1 92 ? -20.915 23.732 11.886 1.00 62.69 92 GLY A N 1
ATOM 727 C CA . GLY A 1 92 ? -20.021 24.748 12.427 1.00 62.69 92 GLY A CA 1
ATOM 728 C C . GLY A 1 92 ? -18.833 24.080 13.142 1.00 62.69 92 GLY A C 1
ATOM 729 O O . GLY A 1 92 ? -19.009 22.999 13.704 1.00 62.69 92 GLY A O 1
ATOM 730 N N . PRO A 1 93 ? -17.636 24.700 13.173 1.00 61.81 93 PRO A N 1
ATOM 731 C CA . PRO A 1 93 ? -16.452 24.139 13.840 1.00 61.81 93 PRO A CA 1
ATOM 732 C C . PRO A 1 93 ? -16.684 23.765 15.313 1.00 61.81 93 PRO A C 1
ATOM 734 O O . PRO A 1 93 ? -16.156 22.769 15.786 1.00 61.81 93 PRO A O 1
ATOM 737 N N . MET A 1 94 ? -17.519 24.543 16.008 1.00 66.56 94 MET A N 1
ATOM 738 C CA . MET A 1 94 ? -17.787 24.412 17.444 1.00 66.56 94 MET A CA 1
ATOM 739 C C . MET A 1 94 ? -18.526 23.114 17.802 1.00 66.56 94 MET A C 1
ATOM 741 O O . MET A 1 94 ? -18.138 22.412 18.726 1.00 66.56 94 MET A O 1
ATOM 745 N N . GLU A 1 95 ? -19.554 22.757 17.032 1.00 60.59 95 GLU A N 1
ATOM 746 C CA . GLU A 1 95 ? -20.368 21.557 17.280 1.00 60.59 95 GLU A CA 1
ATOM 747 C C . GLU A 1 95 ? -19.609 20.274 16.893 1.00 60.59 95 GLU A C 1
ATOM 749 O O . GLU A 1 95 ? -19.760 19.227 17.519 1.00 60.59 95 GLU A O 1
ATOM 754 N N . ALA A 1 96 ? -18.715 20.369 15.901 1.00 61.84 96 ALA A N 1
ATOM 755 C CA . ALA A 1 96 ? -17.820 19.279 15.526 1.00 61.84 96 ALA A CA 1
ATOM 756 C C . ALA A 1 96 ? -16.752 18.977 16.594 1.00 61.84 96 ALA A C 1
ATOM 758 O O . ALA A 1 96 ? -16.299 17.834 16.682 1.00 61.84 96 ALA A O 1
ATOM 759 N N . ASP A 1 97 ? -16.338 19.969 17.388 1.00 66.12 97 ASP A N 1
ATOM 760 C CA . ASP A 1 97 ? -15.381 19.763 18.478 1.00 66.12 97 ASP A CA 1
ATOM 761 C C . ASP A 1 97 ? -16.035 19.121 19.713 1.00 66.12 97 ASP A C 1
ATOM 763 O O . ASP A 1 97 ? -15.432 18.230 20.306 1.00 66.12 97 ASP A O 1
ATOM 767 N N . GLU A 1 98 ? -17.296 19.437 20.032 1.00 63.97 98 GLU A N 1
ATOM 768 C CA . GLU A 1 98 ? -18.023 18.790 21.143 1.00 63.97 98 GLU A CA 1
ATOM 769 C C . GLU A 1 98 ? -18.256 17.284 20.928 1.00 63.97 98 GLU A C 1
ATOM 771 O O . GLU A 1 98 ? -18.207 16.498 21.875 1.00 63.97 98 GLU A O 1
ATOM 776 N N . VAL A 1 99 ? -18.475 16.846 19.682 1.00 62.75 99 VAL A N 1
ATOM 777 C CA . VAL A 1 99 ? -18.664 15.419 19.357 1.00 62.75 99 VAL A CA 1
ATOM 778 C C . VAL A 1 99 ? -17.362 14.618 19.487 1.00 62.75 99 VAL A C 1
ATOM 780 O O . VAL A 1 99 ? -17.419 13.416 19.719 1.00 62.75 99 VAL A O 1
ATOM 783 N N . LYS A 1 100 ? -16.187 15.251 19.366 1.00 59.78 100 LYS A N 1
ATOM 784 C CA . LYS A 1 100 ? -14.894 14.560 19.532 1.00 59.78 100 LYS A CA 1
ATOM 785 C C . LYS A 1 100 ? -14.563 14.237 20.989 1.00 59.78 100 LYS A C 1
ATOM 787 O O . LYS A 1 100 ? -13.737 13.356 21.217 1.00 59.78 100 LYS A O 1
ATOM 792 N N . GLU A 1 101 ? -15.140 14.963 21.947 1.00 57.78 101 GLU A N 1
ATOM 793 C CA . GLU A 1 101 ? -14.853 14.797 23.380 1.00 57.78 101 GLU A CA 1
ATOM 794 C C . GLU A 1 101 ? -15.785 13.803 24.098 1.00 57.78 101 GLU A C 1
ATOM 796 O O . GLU A 1 101 ? -15.595 13.538 25.287 1.00 57.78 101 GLU A O 1
ATOM 801 N N . ARG A 1 102 ? -16.770 13.226 23.399 1.00 49.34 102 ARG A N 1
ATOM 802 C CA . ARG A 1 102 ? -17.621 12.133 23.899 1.00 49.34 102 ARG A CA 1
ATOM 803 C C . ARG A 1 102 ? -17.204 10.784 23.332 1.00 49.34 102 ARG A C 1
ATOM 805 O O . ARG A 1 102 ? -17.273 9.805 24.108 1.00 49.34 102 ARG A O 1
#

InterPro domains:
  IPR014907 BT4734-like, N-terminal [PF08800] (56-101)

Secondary structure (DSSP, 8-state):
-EEEEEEE-SS-EEEEEEEHHHHHHHHTS--TT-HHHHHHHHGGGPPTT---HHHHHSPEEEETEEEEEETTEEEEEEE-SPP---BTTB--HHHHHHHHT-

Foldseek 3Di:
DKKWKWACPPPDTDIDIDDPVVVVVVVVDDDPVCLVVVQVVCVVVDDPPDDDPSVNRPIDMDPQWDWDQDPNDTDTDGGRDDDDDDDPVDDDPVVVVVVVVD

Sequence (102 aa):
MRITQIRDDGRVNTLRTLKIEQLVEQMKVETKAQLVSGMREVLPYIFPGDKNDYVQKVPKLLPAAAFVRKNGVMTMDEYNGVVMLQVNNLSGPMEADEVKER

Organism: NCBI:txid408170

Radius of gyration: 19.1 Å; chains: 1; bounding box: 44×43×49 Å